Protein AF-M7ZIX6-F1 (afdb_monomer_lite)

Organism: Triticum urartu (NCBI:txid4572)

Structure (mmCIF, N/CA/C/O backbone):
data_AF-M7ZIX6-F1
#
_entry.id   AF-M7ZIX6-F1
#
loop_
_atom_site.group_PDB
_atom_site.id
_atom_site.type_symbol
_atom_site.label_atom_id
_atom_site.label_alt_id
_atom_site.label_comp_id
_atom_site.label_asym_id
_atom_site.label_entity_id
_atom_site.label_seq_id
_atom_site.pdbx_PDB_ins_code
_atom_site.Cartn_x
_atom_site.Cartn_y
_atom_site.Cartn_z
_atom_site.occupancy
_atom_site.B_iso_or_equiv
_atom_site.auth_seq_id
_atom_site.auth_comp_id
_atom_site.auth_asym_id
_atom_site.auth_atom_id
_atom_site.pdbx_PDB_model_num
ATOM 1 N N . MET A 1 1 ? -26.570 71.933 29.927 1.00 41.75 1 MET A N 1
ATOM 2 C CA . MET A 1 1 ? -26.851 71.866 28.475 1.00 41.75 1 MET A CA 1
ATOM 3 C C . MET A 1 1 ? -25.710 71.084 27.841 1.00 41.75 1 MET A C 1
ATOM 5 O O . MET A 1 1 ? -24.614 71.598 27.745 1.00 41.75 1 MET A O 1
ATOM 9 N N . ALA A 1 2 ? -25.806 69.759 27.828 1.00 44.41 2 ALA A N 1
ATOM 10 C CA . ALA A 1 2 ? -26.425 68.981 26.756 1.00 44.41 2 ALA A CA 1
ATOM 11 C C . ALA A 1 2 ? -25.557 68.946 25.482 1.00 44.41 2 ALA A C 1
ATOM 13 O O . ALA A 1 2 ? -25.353 69.970 24.845 1.00 44.41 2 ALA A O 1
ATOM 14 N N . LEU A 1 3 ? -25.190 67.711 25.113 1.00 51.94 3 LEU A N 1
ATOM 15 C CA . LEU A 1 3 ? -24.901 67.211 23.761 1.00 51.94 3 LEU A CA 1
ATOM 16 C C . LEU A 1 3 ? -23.459 67.316 23.237 1.00 51.94 3 LEU A C 1
ATOM 18 O O . LEU A 1 3 ? -23.131 68.209 22.469 1.00 51.94 3 LEU A O 1
ATOM 22 N N . LEU A 1 4 ? -22.687 66.244 23.455 1.00 47.38 4 LEU A N 1
ATOM 23 C CA . LEU A 1 4 ? -21.982 65.578 22.349 1.00 47.38 4 LEU A CA 1
ATOM 24 C C . LEU A 1 4 ? -21.748 64.092 22.708 1.00 47.38 4 LEU A C 1
ATOM 26 O O . LEU A 1 4 ? -20.777 63.743 23.362 1.00 47.38 4 LEU A O 1
ATOM 30 N N . ARG A 1 5 ? -22.775 63.239 22.606 1.00 56.31 5 ARG A N 1
ATOM 31 C CA . ARG A 1 5 ? -23.144 62.432 21.422 1.00 56.31 5 ARG A CA 1
ATOM 32 C C . ARG A 1 5 ? -22.143 61.306 21.091 1.00 56.31 5 ARG A C 1
ATOM 34 O O . ARG A 1 5 ? -20.934 61.449 21.206 1.00 56.31 5 ARG A O 1
ATOM 41 N N . PRO A 1 6 ? -22.663 60.142 20.694 1.00 49.22 6 PRO A N 1
ATOM 42 C CA . PRO A 1 6 ? -22.560 58.900 21.440 1.00 49.22 6 PRO A CA 1
ATOM 43 C C . PRO A 1 6 ? -21.765 57.900 20.602 1.00 49.22 6 PRO A C 1
ATOM 45 O O . PRO A 1 6 ? -22.321 57.009 19.969 1.00 49.22 6 PRO A O 1
ATOM 48 N N . ARG A 1 7 ? -20.444 58.079 20.549 1.00 48.44 7 ARG A N 1
ATOM 49 C CA . ARG A 1 7 ? -19.567 57.205 19.749 1.00 48.44 7 ARG A CA 1
ATOM 50 C C . ARG A 1 7 ? -19.353 55.823 20.367 1.00 48.44 7 ARG A C 1
ATOM 52 O O . ARG A 1 7 ? -18.966 54.900 19.667 1.00 48.44 7 ARG A O 1
ATOM 59 N N . LEU A 1 8 ? -19.652 55.669 21.654 1.00 48.66 8 LEU A N 1
ATOM 60 C CA . LEU A 1 8 ? -19.488 54.401 22.369 1.00 48.66 8 LEU A CA 1
ATOM 61 C C . LEU A 1 8 ? -20.661 53.434 22.153 1.00 48.66 8 LEU A C 1
ATOM 63 O O . LEU A 1 8 ? -20.478 52.229 22.278 1.00 48.66 8 LEU A O 1
ATOM 67 N N . ALA A 1 9 ? -21.839 53.930 21.757 1.00 48.88 9 ALA A N 1
ATOM 68 C CA . ALA A 1 9 ? -22.995 53.074 21.481 1.00 48.88 9 ALA A CA 1
ATOM 69 C C . ALA A 1 9 ? -22.896 52.347 20.124 1.00 48.88 9 ALA A C 1
ATOM 71 O O . ALA A 1 9 ? -23.553 51.331 19.924 1.00 48.88 9 ALA A O 1
ATOM 72 N N . ALA A 1 10 ? -22.056 52.833 19.203 1.00 48.69 10 ALA A N 1
ATOM 73 C CA . ALA A 1 10 ? -21.867 52.218 17.888 1.00 48.69 10 ALA A CA 1
ATOM 74 C C . ALA A 1 10 ? -20.895 51.022 17.903 1.00 48.69 10 ALA A C 1
ATOM 76 O O . ALA A 1 10 ? -20.879 50.244 16.954 1.00 48.69 10 ALA A O 1
ATOM 77 N N . ALA A 1 11 ? -20.108 50.843 18.970 1.00 48.91 11 ALA A N 1
ATOM 78 C CA . ALA A 1 11 ? -19.147 49.741 19.062 1.00 48.91 11 ALA A CA 1
ATOM 79 C C . ALA A 1 11 ? -19.786 48.400 19.476 1.00 48.91 11 ALA A C 1
ATOM 81 O O . ALA A 1 11 ? -19.179 47.353 19.280 1.00 48.91 11 ALA A O 1
ATOM 82 N N . LEU A 1 12 ? -21.014 48.407 20.012 1.00 49.72 12 LEU A N 1
ATOM 83 C CA . LEU A 1 12 ? -21.703 47.191 20.473 1.00 49.72 12 LEU A CA 1
ATOM 84 C C . LEU A 1 12 ? -22.571 46.498 19.408 1.00 49.72 12 LEU A C 1
ATOM 86 O O . LEU A 1 12 ? -23.016 45.377 19.636 1.00 49.72 12 LEU A O 1
ATOM 90 N N . LEU A 1 13 ? -22.790 47.108 18.238 1.00 52.12 13 LEU A N 1
ATOM 91 C CA . LEU A 1 13 ? -23.644 46.538 17.181 1.00 52.12 13 LEU A CA 1
ATOM 92 C C . LEU A 1 13 ? -22.898 45.679 16.141 1.00 52.12 13 LEU A C 1
ATOM 94 O O . LEU A 1 13 ? -23.525 45.161 15.222 1.00 52.12 13 LEU A O 1
ATOM 98 N N . ALA A 1 14 ? -21.585 45.475 16.289 1.00 51.34 14 ALA A N 1
ATOM 99 C CA . ALA A 1 14 ? -20.768 44.718 15.332 1.00 51.34 14 ALA A CA 1
ATOM 100 C C . ALA A 1 14 ? -20.557 43.227 15.687 1.00 51.34 14 ALA A C 1
ATOM 102 O O . ALA A 1 14 ? -19.787 42.552 15.011 1.00 51.34 14 ALA A O 1
ATOM 103 N N . LEU A 1 15 ? -21.229 42.686 16.714 1.00 51.09 15 LEU A N 1
ATOM 104 C CA . LEU A 1 15 ? -21.136 41.258 17.082 1.00 51.09 15 LEU A CA 1
ATOM 105 C C . LEU A 1 15 ? -22.230 40.360 16.463 1.00 51.09 15 LEU A C 1
ATOM 107 O O . LEU A 1 15 ? -22.295 39.176 16.782 1.00 51.09 15 LEU A O 1
ATOM 111 N N . CYS A 1 16 ? -23.107 40.880 15.596 1.00 54.94 16 CYS A N 1
ATOM 112 C CA . CYS A 1 16 ? -24.389 40.221 15.301 1.00 54.94 16 CYS A CA 1
ATOM 113 C C . CYS A 1 16 ? -24.516 39.481 13.950 1.00 54.94 16 CYS A C 1
ATOM 115 O O . CYS A 1 16 ? -25.638 39.195 13.547 1.00 54.94 16 CYS A O 1
ATOM 117 N N . ALA A 1 17 ? -23.449 39.141 13.213 1.00 56.00 17 ALA A N 1
ATOM 118 C CA . ALA A 1 17 ? -23.669 38.568 11.870 1.00 56.00 17 ALA A CA 1
ATOM 119 C C . ALA A 1 17 ? -22.620 37.576 11.340 1.00 56.00 17 ALA A C 1
ATOM 121 O O . ALA A 1 17 ? -22.232 37.668 10.182 1.00 56.00 17 ALA A O 1
ATOM 122 N N . CYS A 1 18 ? -22.225 36.573 12.129 1.00 45.72 18 CYS A N 1
ATOM 123 C CA . CYS A 1 18 ? -21.584 35.368 11.575 1.00 45.72 18 CYS A CA 1
ATOM 124 C C . CYS A 1 18 ? -22.222 34.084 12.124 1.00 45.72 18 CYS A C 1
ATOM 126 O O . CYS A 1 18 ? -21.535 33.137 12.489 1.00 45.72 18 CYS A O 1
ATOM 128 N N . ALA A 1 19 ? -23.555 34.036 12.171 1.00 56.88 19 ALA A N 1
ATOM 129 C CA . ALA A 1 19 ? -24.276 32.768 12.202 1.00 56.88 19 ALA A CA 1
ATOM 130 C C . ALA A 1 19 ? -24.360 32.212 10.770 1.00 56.88 19 ALA A C 1
ATOM 132 O O . ALA A 1 19 ? -25.441 32.120 10.196 1.00 56.88 19 ALA A O 1
ATOM 133 N N . MET A 1 20 ? -23.218 31.862 10.166 1.00 51.06 20 MET A N 1
ATOM 134 C CA . MET A 1 20 ? -23.242 30.924 9.043 1.00 51.06 20 MET A CA 1
ATOM 135 C C . MET A 1 20 ? -23.212 29.530 9.662 1.00 51.06 20 MET A C 1
ATOM 137 O O . MET A 1 20 ? -22.157 28.924 9.836 1.00 51.06 20 MET A O 1
ATOM 141 N N . ALA A 1 21 ? -24.386 29.035 10.053 1.00 53.53 21 ALA A N 1
ATOM 142 C CA . ALA A 1 21 ? -24.564 27.601 10.179 1.00 53.53 21 ALA A CA 1
ATOM 143 C C . ALA A 1 21 ? -24.333 27.033 8.775 1.00 53.53 21 ALA A C 1
ATOM 145 O O . ALA A 1 21 ? -25.199 27.128 7.905 1.00 53.53 21 ALA A O 1
ATOM 146 N N . ALA A 1 22 ? -23.120 26.533 8.526 1.00 61.59 22 ALA A N 1
ATOM 147 C CA . ALA A 1 22 ? -22.866 25.718 7.355 1.00 61.59 22 ALA A CA 1
ATOM 148 C C . ALA A 1 22 ? -23.927 24.609 7.353 1.00 61.59 22 ALA A C 1
ATOM 150 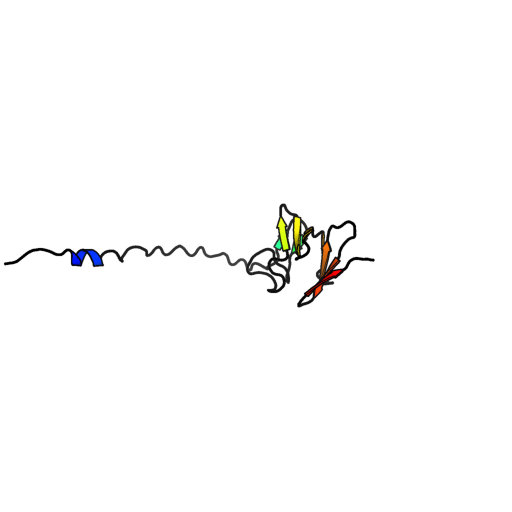O O . ALA A 1 22 ? -24.179 24.030 8.419 1.00 61.59 22 ALA A O 1
ATOM 151 N N . PRO A 1 23 ? -24.572 24.298 6.215 1.00 53.94 23 PRO A N 1
ATOM 152 C CA . PRO A 1 23 ? -25.305 23.054 6.144 1.00 53.94 23 PRO A CA 1
ATOM 153 C C . PRO A 1 23 ? -24.285 21.973 6.487 1.00 53.94 23 PRO A C 1
ATOM 155 O O . PRO A 1 23 ? -23.273 21.827 5.798 1.00 53.94 23 PRO A O 1
ATOM 158 N N . ALA A 1 24 ? -24.511 21.262 7.594 1.00 58.72 24 ALA A N 1
ATOM 159 C CA . ALA A 1 24 ? -23.899 19.967 7.781 1.00 58.72 24 ALA A CA 1
ATOM 160 C C . ALA A 1 24 ? -24.379 19.171 6.573 1.00 58.72 24 ALA A C 1
ATOM 162 O O . ALA A 1 24 ? -25.518 18.707 6.538 1.00 58.72 24 ALA A O 1
ATOM 163 N N . ALA A 1 25 ? -23.545 19.124 5.531 1.00 60.31 25 ALA A N 1
ATOM 164 C CA . ALA A 1 25 ? -23.660 18.116 4.510 1.00 60.31 25 ALA A CA 1
ATOM 165 C C . ALA A 1 25 ? -23.751 16.835 5.321 1.00 60.31 25 ALA A C 1
ATOM 167 O O . ALA A 1 25 ? -22.809 16.503 6.045 1.00 60.31 25 ALA A O 1
ATOM 168 N N . GLY A 1 26 ? -24.935 16.221 5.318 1.00 51.53 26 GLY A N 1
ATOM 169 C CA . GLY A 1 26 ? -25.104 14.884 5.831 1.00 51.53 26 GLY A CA 1
ATOM 170 C C . GLY A 1 26 ? -24.066 14.083 5.083 1.00 51.53 26 GLY A C 1
ATOM 171 O O . GLY A 1 26 ? -24.249 13.785 3.903 1.00 51.53 26 GLY A O 1
ATOM 172 N N . ALA A 1 27 ? -22.926 13.852 5.735 1.00 56.38 27 ALA A N 1
ATOM 173 C CA . ALA A 1 27 ? -21.972 12.884 5.284 1.00 56.38 27 ALA A CA 1
ATOM 174 C C . ALA A 1 27 ? -22.829 11.640 5.225 1.00 56.38 27 ALA A C 1
ATOM 176 O O . ALA A 1 27 ? -23.328 11.176 6.252 1.00 56.38 27 ALA A O 1
ATOM 177 N N . ASN A 1 28 ? -23.125 11.206 4.005 1.00 50.66 28 ASN A N 1
ATOM 178 C CA . ASN A 1 28 ? -23.658 9.894 3.783 1.00 50.66 28 ASN A CA 1
ATOM 179 C C . ASN A 1 28 ? -22.623 9.008 4.466 1.00 50.66 28 ASN A C 1
ATOM 181 O O . ASN A 1 28 ? -21.538 8.801 3.919 1.00 50.66 28 ASN A O 1
ATOM 185 N N . VAL A 1 29 ? -22.898 8.583 5.702 1.00 53.84 29 VAL A N 1
ATOM 186 C CA . VAL A 1 29 ? -22.143 7.528 6.356 1.00 53.84 29 VAL A CA 1
ATOM 187 C C . VAL A 1 29 ? -22.602 6.286 5.613 1.00 53.84 29 VAL A C 1
ATOM 189 O O . VAL A 1 29 ? -23.353 5.455 6.108 1.00 53.84 29 VAL A O 1
ATOM 192 N N . SER A 1 30 ? -22.152 6.201 4.355 1.00 55.69 30 SER A N 1
ATOM 193 C CA . SER A 1 30 ? -21.581 4.990 3.826 1.00 55.69 30 SER A CA 1
ATOM 194 C C . SER A 1 30 ? -20.939 4.341 5.031 1.00 55.69 30 SER A C 1
ATOM 196 O O . SER A 1 30 ? -20.031 4.916 5.641 1.00 55.69 30 SER A O 1
ATOM 198 N N . ILE A 1 31 ? -21.494 3.209 5.449 1.00 52.03 31 ILE A N 1
ATOM 199 C CA . ILE A 1 31 ? -20.746 2.247 6.234 1.00 52.03 31 ILE A CA 1
ATOM 200 C C . I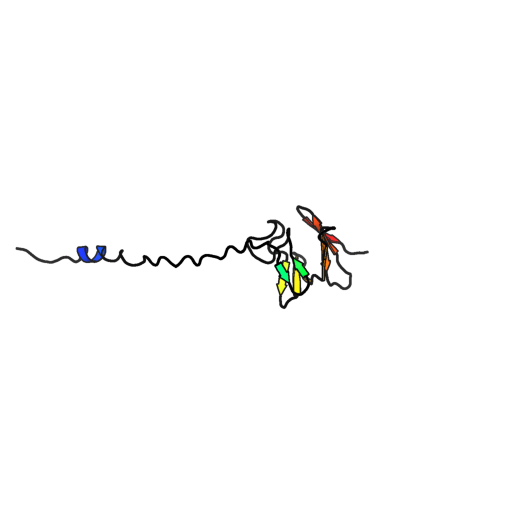LE A 1 31 ? -19.576 1.919 5.313 1.00 52.03 31 ILE A C 1
ATOM 202 O O . ILE A 1 31 ? -19.654 1.020 4.481 1.00 52.03 31 ILE A O 1
ATOM 206 N N . THR A 1 32 ? -18.550 2.770 5.346 1.00 56.75 32 THR A N 1
ATOM 207 C CA . 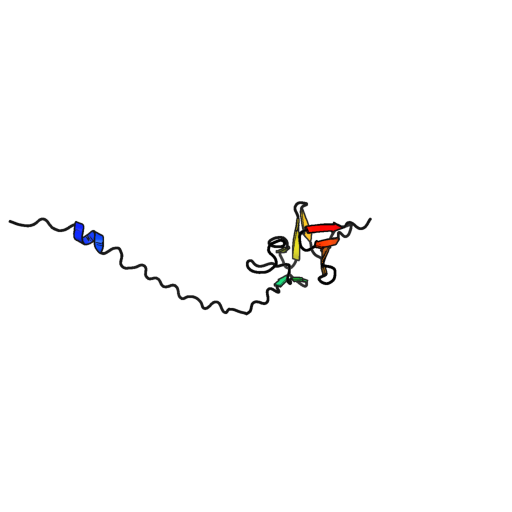THR A 1 32 ? -17.369 2.644 4.526 1.00 56.75 32 THR A CA 1
ATOM 208 C C . THR A 1 32 ? -16.666 1.496 5.189 1.00 56.75 32 THR A C 1
ATOM 210 O O . THR A 1 32 ? -15.894 1.665 6.129 1.00 56.75 32 THR A O 1
ATOM 213 N N . THR A 1 33 ? -17.007 0.288 4.755 1.00 65.88 33 THR A N 1
ATOM 214 C CA . THR A 1 33 ? -16.117 -0.844 4.902 1.00 65.88 33 THR A CA 1
ATOM 215 C C . THR A 1 33 ? -14.763 -0.313 4.461 1.00 65.88 33 THR A C 1
ATOM 217 O O . THR A 1 33 ? -14.636 0.107 3.313 1.00 65.88 33 THR A O 1
ATOM 220 N N . CYS A 1 34 ? -13.785 -0.243 5.368 1.00 76.06 34 CYS A N 1
ATOM 221 C CA . CYS A 1 34 ? -12.467 0.370 5.137 1.00 76.06 34 CYS A CA 1
ATOM 222 C C . CYS A 1 34 ? -11.639 -0.307 4.023 1.00 76.06 34 CYS A C 1
ATOM 224 O O . CYS A 1 34 ? -10.456 -0.024 3.851 1.00 76.06 34 CYS A O 1
ATOM 226 N N . ARG A 1 35 ? -12.274 -1.195 3.260 1.00 85.38 35 ARG A N 1
ATOM 227 C CA . ARG A 1 35 ? -11.801 -1.810 2.041 1.00 85.38 35 ARG A CA 1
ATOM 228 C C . ARG A 1 35 ? -11.650 -0.755 0.952 1.00 85.38 35 ARG A C 1
ATOM 230 O O . ARG A 1 35 ? -12.608 -0.108 0.538 1.00 85.38 35 ARG A O 1
ATOM 237 N N . SER A 1 36 ? -10.420 -0.606 0.493 1.00 88.50 36 SER A N 1
ATOM 238 C CA . SER A 1 36 ? -10.029 0.269 -0.606 1.00 88.50 36 SER A CA 1
ATOM 239 C C . SER A 1 36 ? -9.452 -0.571 -1.746 1.00 88.50 36 SER A C 1
ATOM 241 O O . SER A 1 36 ? -9.109 -1.736 -1.563 1.00 88.50 36 SER A O 1
ATOM 243 N N . PHE A 1 37 ? -9.332 0.008 -2.936 1.00 90.19 37 PHE A N 1
ATOM 244 C CA . PHE A 1 37 ? -8.771 -0.674 -4.101 1.00 90.19 37 PHE A CA 1
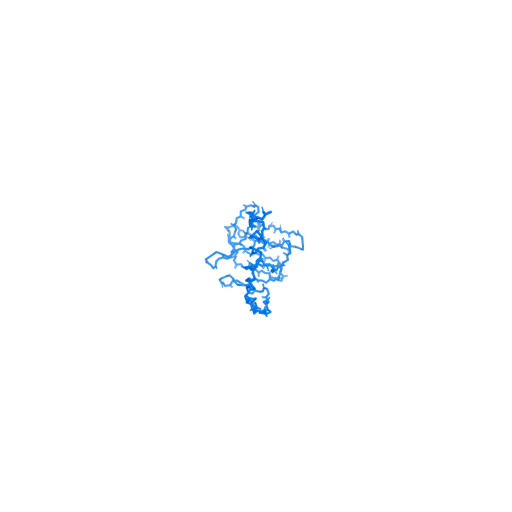ATOM 245 C C . PHE A 1 37 ? -7.773 0.250 -4.793 1.00 90.19 37 PHE A C 1
ATOM 247 O O . PHE A 1 37 ? -8.025 1.447 -4.920 1.00 90.19 37 PHE A O 1
ATOM 254 N N . CYS A 1 38 ? -6.653 -0.304 -5.250 1.00 92.44 38 CYS A N 1
ATOM 255 C CA . CYS A 1 38 ? -5.675 0.410 -6.064 1.00 92.44 38 CYS A CA 1
ATOM 256 C C . CYS A 1 38 ? -5.353 -0.425 -7.301 1.00 92.44 38 CYS A C 1
ATOM 258 O O . CYS A 1 38 ? -4.712 -1.473 -7.211 1.00 92.44 38 CYS A O 1
ATOM 260 N N . GLY A 1 39 ? -5.847 0.015 -8.460 1.00 92.12 39 GLY A N 1
ATOM 261 C CA . GLY A 1 39 ? -5.770 -0.784 -9.680 1.00 92.12 39 GLY A CA 1
ATOM 262 C C . GLY A 1 39 ? -6.533 -2.097 -9.521 1.00 92.12 39 GLY A C 1
ATOM 263 O O . GLY A 1 39 ? -7.751 -2.075 -9.369 1.00 92.12 39 GLY A O 1
ATOM 264 N N . ASN A 1 40 ? -5.812 -3.220 -9.547 1.00 93.06 40 ASN A N 1
ATOM 265 C CA . ASN A 1 40 ? -6.377 -4.566 -9.399 1.00 93.06 40 ASN A CA 1
ATOM 266 C C . ASN A 1 40 ? -6.141 -5.188 -8.009 1.00 93.06 40 ASN A C 1
ATOM 268 O O . ASN A 1 40 ? -6.447 -6.357 -7.799 1.00 93.06 40 ASN A O 1
ATOM 272 N N . ILE A 1 41 ? -5.565 -4.434 -7.069 1.00 91.56 41 ILE A N 1
ATOM 273 C CA . ILE A 1 41 ? -5.205 -4.932 -5.739 1.00 91.56 41 ILE A CA 1
ATOM 274 C C . ILE A 1 41 ? -6.216 -4.417 -4.719 1.00 91.56 41 ILE A C 1
ATOM 276 O O . ILE A 1 41 ? -6.531 -3.222 -4.679 1.00 91.56 41 ILE A O 1
ATOM 280 N N . THR A 1 42 ? -6.719 -5.323 -3.880 1.00 92.06 42 THR A N 1
ATOM 281 C CA . THR A 1 42 ? -7.642 -4.995 -2.792 1.00 92.06 42 THR A CA 1
ATOM 282 C C . THR A 1 42 ? -6.850 -4.705 -1.523 1.00 92.06 42 THR A C 1
ATOM 284 O O . THR A 1 42 ? -5.992 -5.493 -1.128 1.00 92.06 42 THR A O 1
ATOM 287 N N . VAL A 1 43 ? -7.123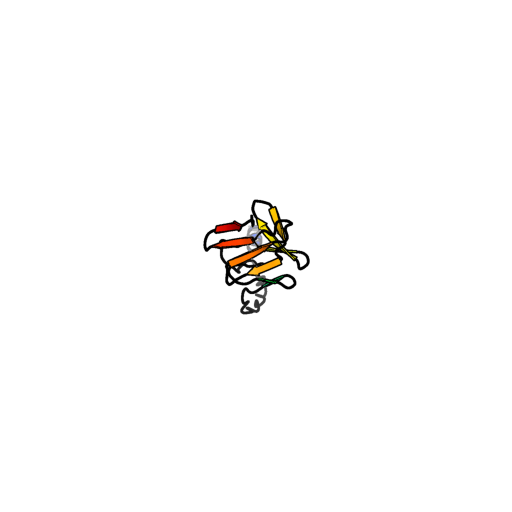 -3.567 -0.890 1.00 91.06 43 VAL A N 1
ATOM 288 C CA . VAL A 1 43 ? -6.480 -3.117 0.348 1.00 91.06 43 VAL A CA 1
ATOM 289 C C . VAL A 1 43 ? -7.509 -3.165 1.473 1.00 91.06 43 VAL A C 1
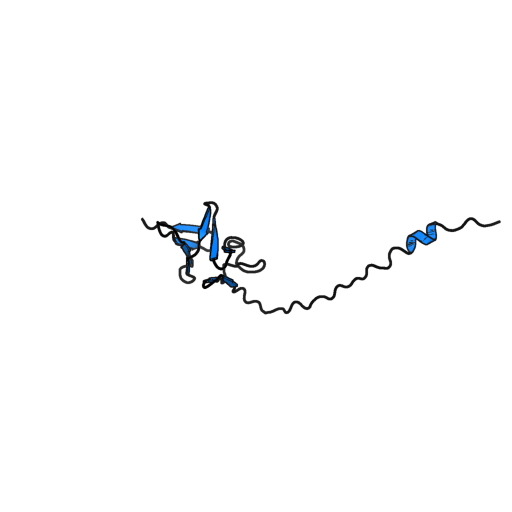ATOM 291 O O . VAL A 1 43 ? -8.438 -2.360 1.514 1.00 91.06 43 VAL A O 1
ATOM 294 N N . ASP A 1 44 ? -7.332 -4.112 2.383 1.00 89.19 44 ASP A N 1
ATOM 295 C CA . ASP A 1 44 ? -8.186 -4.378 3.534 1.00 89.19 44 ASP A CA 1
ATOM 296 C C . ASP A 1 44 ? -7.414 -4.185 4.846 1.00 89.19 44 ASP A C 1
ATOM 298 O O . ASP A 1 44 ? -6.183 -4.068 4.869 1.00 89.19 44 ASP A O 1
ATOM 302 N N . TYR A 1 45 ? -8.150 -4.195 5.962 1.00 86.38 45 TYR A N 1
ATOM 303 C CA . TYR A 1 45 ? -7.562 -4.189 7.300 1.00 86.38 45 TYR A CA 1
ATOM 304 C C . TYR A 1 45 ? -6.506 -5.308 7.417 1.00 86.38 45 TYR A C 1
ATOM 306 O O . TYR A 1 45 ? -6.799 -6.452 7.065 1.00 86.38 45 TYR A O 1
ATOM 314 N N . PRO A 1 46 ? -5.291 -5.033 7.923 1.00 85.44 46 PRO A N 1
ATOM 315 C CA . PRO A 1 46 ? -4.901 -3.884 8.743 1.00 85.44 46 PRO A CA 1
ATOM 316 C C . PRO A 1 46 ? -4.365 -2.671 7.968 1.00 85.44 46 PRO A C 1
ATOM 318 O O . PRO A 1 46 ? -4.013 -1.674 8.597 1.00 85.44 46 PRO A O 1
ATOM 321 N N . PHE A 1 47 ? -4.302 -2.724 6.641 1.00 88.69 47 PHE A N 1
ATOM 322 C CA . PHE A 1 47 ? -3.825 -1.614 5.821 1.00 88.69 47 PHE A CA 1
ATOM 323 C C . PHE A 1 47 ? -4.953 -0.656 5.454 1.00 88.69 47 PHE A C 1
ATOM 325 O O . PHE A 1 47 ? -6.137 -0.985 5.539 1.00 88.69 47 PHE A O 1
ATOM 332 N N . ALA A 1 48 ? -4.577 0.547 5.034 1.00 88.00 48 ALA A N 1
ATOM 333 C CA . ALA A 1 48 ? -5.504 1.511 4.470 1.00 88.00 48 ALA A CA 1
ATOM 334 C C . ALA A 1 48 ? -4.777 2.493 3.554 1.00 88.00 48 ALA A C 1
ATOM 336 O O . ALA A 1 48 ? -3.603 2.789 3.757 1.00 88.00 48 ALA A O 1
ATOM 337 N N . LEU A 1 49 ? -5.515 3.012 2.574 1.00 88.31 49 LEU A N 1
ATOM 338 C CA . LEU A 1 49 ? -5.079 4.110 1.702 1.00 88.31 49 LEU A CA 1
ATOM 339 C C . LEU A 1 49 ? -5.642 5.465 2.150 1.00 88.31 49 LEU A C 1
ATOM 341 O O . LEU A 1 49 ? -5.171 6.512 1.722 1.00 88.31 49 LEU A O 1
ATOM 345 N N . HIS A 1 50 ? -6.678 5.438 2.989 1.00 82.75 50 HIS A N 1
ATOM 346 C CA . HIS A 1 50 ? -7.430 6.611 3.406 1.00 82.75 50 HIS A CA 1
ATOM 347 C C . HIS A 1 50 ? -7.267 6.838 4.907 1.00 82.75 50 HIS A C 1
ATOM 349 O O . HIS A 1 50 ? -7.274 5.893 5.702 1.00 82.75 50 HIS A O 1
ATOM 355 N N . ALA A 1 51 ? -7.170 8.107 5.299 1.00 80.12 51 ALA A N 1
ATOM 356 C CA . ALA A 1 51 ? -7.149 8.492 6.702 1.00 80.12 51 ALA A CA 1
ATOM 357 C C . ALA A 1 51 ? -8.454 8.072 7.405 1.00 80.12 51 ALA A C 1
ATOM 359 O O . ALA A 1 51 ? -9.541 8.195 6.845 1.00 80.12 51 ALA A O 1
ATOM 360 N N . GLY A 1 52 ? -8.340 7.580 8.642 1.00 82.50 52 GLY A N 1
ATOM 361 C CA . GLY A 1 52 ? -9.477 7.079 9.429 1.00 82.50 52 GLY A CA 1
ATOM 362 C C . GLY A 1 52 ? -9.757 5.580 9.269 1.00 82.50 52 GLY A C 1
ATOM 363 O O . GLY A 1 52 ? -10.613 5.053 9.972 1.00 82.50 52 GLY A O 1
ATOM 364 N N . CYS A 1 53 ? -9.008 4.889 8.408 1.00 85.06 53 CYS A N 1
ATOM 365 C CA . CYS A 1 53 ? -9.078 3.446 8.210 1.00 85.06 53 CYS A CA 1
ATOM 366 C C . CYS A 1 53 ? -7.737 2.764 8.518 1.00 85.06 53 CYS A C 1
ATOM 368 O O . CYS A 1 53 ? -6.683 3.400 8.517 1.00 85.06 53 CYS A O 1
ATOM 370 N N . GLY A 1 54 ? -7.781 1.449 8.745 1.00 85.38 54 GLY A N 1
ATOM 371 C CA . GLY A 1 54 ? -6.593 0.629 8.987 1.00 85.38 54 GLY A CA 1
ATOM 372 C C . GLY A 1 54 ? -6.102 0.653 10.435 1.00 85.38 54 GLY A C 1
ATOM 373 O O . GLY A 1 54 ? -6.700 1.250 11.330 1.00 85.38 54 GLY A O 1
ATOM 374 N N . HIS A 1 55 ? -5.017 -0.066 10.680 1.00 86.50 55 HIS A N 1
ATOM 375 C CA . HIS A 1 55 ? -4.387 -0.193 11.986 1.00 86.50 55 HIS A CA 1
ATOM 376 C C . HIS A 1 55 ? -3.343 0.912 12.189 1.00 86.50 55 HIS A C 1
ATOM 378 O O . HIS A 1 55 ? -2.589 1.224 11.271 1.00 86.50 55 HIS A O 1
ATOM 384 N N . ALA A 1 56 ? -3.249 1.467 13.403 1.00 85.38 56 ALA A N 1
ATOM 385 C CA . ALA A 1 56 ? -2.402 2.626 13.704 1.00 85.38 56 ALA A CA 1
ATOM 386 C C . ALA A 1 56 ? -0.918 2.441 13.326 1.00 85.38 56 ALA A C 1
ATOM 388 O O . ALA A 1 56 ? -0.299 3.388 12.856 1.00 85.38 56 ALA A O 1
ATOM 389 N N . GLY A 1 57 ? -0.374 1.229 13.483 1.00 83.62 57 GLY A N 1
ATOM 390 C CA . GLY A 1 57 ? 1.015 0.902 13.132 1.00 83.62 57 GLY A CA 1
ATOM 391 C C . GLY A 1 57 ? 1.301 0.703 11.637 1.00 83.62 57 GLY A C 1
ATOM 392 O O . GLY A 1 57 ? 2.465 0.638 11.261 1.00 83.62 57 GLY A O 1
ATOM 393 N N . PHE A 1 58 ? 0.274 0.612 10.785 1.00 82.81 58 PHE A N 1
ATOM 394 C CA . PHE A 1 58 ? 0.424 0.449 9.327 1.00 82.81 58 PHE A CA 1
ATOM 395 C C . PHE A 1 58 ? -0.174 1.614 8.539 1.00 82.81 58 PHE A C 1
ATOM 397 O O . PHE A 1 58 ? -0.419 1.500 7.336 1.00 82.81 58 PHE A O 1
ATOM 404 N N . ARG A 1 59 ? -0.432 2.732 9.220 1.00 82.75 59 ARG A N 1
ATOM 405 C CA . ARG A 1 59 ? -0.856 3.970 8.571 1.00 82.75 59 ARG A CA 1
ATOM 406 C C . ARG A 1 59 ? 0.280 4.517 7.719 1.00 82.75 59 ARG A C 1
ATOM 408 O O . ARG A 1 59 ? 1.444 4.361 8.072 1.00 82.75 59 ARG A O 1
ATOM 415 N N . ASP A 1 60 ? -0.086 5.128 6.597 1.00 84.94 60 ASP A N 1
ATOM 416 C CA . ASP A 1 60 ? 0.834 5.842 5.702 1.00 84.94 60 ASP A CA 1
ATOM 417 C C . ASP A 1 60 ? 1.964 4.970 5.112 1.00 84.94 60 ASP A C 1
ATOM 419 O O . ASP A 1 60 ? 2.911 5.477 4.516 1.00 84.94 60 ASP A O 1
ATOM 423 N N . LEU A 1 61 ? 1.845 3.642 5.234 1.00 87.50 61 LEU A N 1
ATOM 424 C CA . LEU A 1 61 ? 2.787 2.684 4.660 1.00 87.50 61 LEU A CA 1
ATOM 425 C C . LEU A 1 61 ? 2.483 2.429 3.182 1.00 87.50 61 LEU A C 1
ATOM 427 O O . LEU A 1 61 ? 3.394 2.308 2.370 1.00 87.50 61 LEU A O 1
ATOM 431 N N . LEU A 1 62 ? 1.199 2.328 2.834 1.00 90.94 62 LEU A N 1
ATOM 432 C CA . LEU A 1 62 ? 0.739 2.074 1.473 1.00 90.94 62 LEU A CA 1
ATOM 433 C C . LEU A 1 62 ? 0.131 3.331 0.864 1.00 90.94 62 LEU A C 1
ATOM 435 O O . LEU A 1 62 ? -0.662 4.022 1.499 1.00 90.94 62 LEU A O 1
ATOM 439 N N . TYR A 1 63 ? 0.447 3.575 -0.401 1.00 92.31 63 TYR A N 1
ATOM 440 C CA . TYR A 1 63 ? -0.110 4.673 -1.173 1.00 92.31 63 TYR A CA 1
ATOM 441 C C . TYR A 1 63 ? -0.369 4.235 -2.617 1.00 92.31 63 TYR A C 1
ATOM 443 O O . TYR A 1 63 ? 0.257 3.312 -3.135 1.00 92.31 63 TYR A O 1
ATOM 451 N N . CYS A 1 64 ? -1.345 4.866 -3.265 1.00 93.06 64 CYS A N 1
ATOM 452 C CA . CYS A 1 64 ? -1.763 4.526 -4.622 1.00 93.06 64 CYS A CA 1
ATOM 453 C C . CYS A 1 64 ? -1.432 5.682 -5.569 1.00 93.06 64 CYS A C 1
ATOM 455 O O . CYS A 1 64 ? -1.926 6.789 -5.365 1.00 93.06 64 CYS A O 1
ATOM 457 N N . ILE A 1 65 ? -0.626 5.430 -6.604 1.00 92.62 65 ILE A N 1
ATOM 458 C CA . ILE A 1 65 ? -0.293 6.412 -7.653 1.00 92.62 65 ILE A CA 1
ATOM 459 C C . ILE A 1 65 ? -0.570 5.779 -9.006 1.00 92.62 65 ILE A C 1
ATOM 461 O O . ILE A 1 65 ? -0.074 4.691 -9.278 1.00 92.62 65 ILE A O 1
ATOM 465 N N . ASP A 1 66 ? -1.379 6.428 -9.846 1.00 93.44 66 ASP A N 1
ATOM 466 C CA . ASP A 1 66 ? -1.693 5.960 -11.205 1.00 93.44 66 ASP A CA 1
ATOM 467 C C . ASP A 1 66 ? -2.083 4.472 -11.267 1.00 93.44 66 ASP A C 1
ATOM 469 O O . ASP A 1 66 ? -1.588 3.698 -12.087 1.00 93.44 66 ASP A O 1
ATOM 473 N N . ARG A 1 67 ? -2.977 4.048 -10.358 1.00 91.56 67 ARG A N 1
ATOM 474 C CA . ARG A 1 67 ? -3.431 2.648 -10.192 1.00 91.56 67 ARG A CA 1
ATOM 475 C C . ARG A 1 67 ? -2.331 1.650 -9.810 1.00 91.56 67 ARG A C 1
ATOM 477 O O . ARG A 1 67 ? -2.549 0.442 -9.882 1.00 91.56 67 ARG A O 1
ATOM 484 N N . THR A 1 68 ? -1.180 2.138 -9.371 1.00 92.50 68 THR A N 1
ATOM 485 C CA . THR A 1 68 ? -0.077 1.331 -8.866 1.00 92.50 68 THR A CA 1
ATOM 486 C C . THR A 1 68 ? 0.015 1.473 -7.356 1.00 92.50 68 THR A C 1
ATOM 488 O O . THR A 1 68 ? 0.166 2.577 -6.830 1.00 92.50 68 THR A O 1
ATOM 491 N N . LEU A 1 69 ? -0.074 0.339 -6.662 1.00 93.25 69 LEU A N 1
ATOM 492 C CA . LEU A 1 69 ? 0.099 0.283 -5.219 1.00 93.25 69 LEU A CA 1
ATOM 493 C C . LEU A 1 69 ? 1.592 0.333 -4.895 1.00 93.25 69 LEU A C 1
ATOM 495 O O . LEU A 1 69 ? 2.387 -0.434 -5.441 1.00 93.25 69 LEU A O 1
ATOM 499 N N . MET A 1 70 ? 1.963 1.246 -4.013 1.00 91.94 70 MET A N 1
ATOM 500 C CA . MET A 1 70 ? 3.333 1.472 -3.589 1.00 91.94 70 MET A CA 1
ATOM 501 C C . MET A 1 70 ? 3.426 1.388 -2.072 1.00 91.94 70 MET A C 1
ATOM 503 O O . MET A 1 70 ? 2.509 1.781 -1.352 1.00 91.94 70 MET A O 1
ATOM 507 N N . LEU A 1 71 ? 4.549 0.863 -1.604 1.00 90.56 71 LEU A N 1
ATOM 508 C CA . LEU A 1 71 ? 4.883 0.690 -0.204 1.00 90.56 71 LEU A CA 1
ATOM 509 C C . LEU A 1 71 ? 6.059 1.603 0.137 1.00 90.56 71 LEU A C 1
ATOM 511 O O . LEU A 1 71 ? 7.120 1.488 -0.473 1.00 90.56 71 LEU A O 1
ATOM 515 N N . HIS A 1 72 ? 5.874 2.480 1.117 1.00 88.81 72 HIS A N 1
ATOM 516 C CA . HIS A 1 72 ? 6.907 3.359 1.640 1.00 88.81 72 HIS A CA 1
ATOM 517 C C . HIS A 1 72 ? 7.597 2.711 2.842 1.00 88.81 72 HIS A C 1
ATOM 519 O O . HIS A 1 72 ? 6.988 2.508 3.892 1.00 88.81 72 HIS A O 1
ATOM 525 N N . LEU A 1 73 ? 8.879 2.390 2.689 1.00 84.12 73 LEU A N 1
ATOM 526 C CA . LEU A 1 73 ? 9.760 1.943 3.764 1.00 84.12 73 LEU A CA 1
ATOM 527 C C . LEU A 1 73 ? 10.864 2.985 3.998 1.00 84.12 73 LEU A C 1
ATOM 529 O O . LEU A 1 73 ? 11.189 3.758 3.096 1.00 84.12 73 LEU A O 1
ATOM 533 N N . PRO A 1 74 ? 11.542 2.948 5.160 1.00 82.12 74 PRO A N 1
ATOM 534 C CA . PRO A 1 74 ? 12.748 3.746 5.384 1.00 82.12 74 PRO A CA 1
ATOM 535 C C . PRO A 1 74 ? 13.850 3.497 4.342 1.00 82.12 74 PRO A C 1
ATOM 537 O O . PRO A 1 74 ? 14.672 4.371 4.093 1.00 82.12 74 PRO A O 1
ATOM 540 N N . SER A 1 75 ? 13.876 2.306 3.733 1.00 80.81 75 SER A N 1
ATOM 541 C CA . SER A 1 75 ? 14.840 1.932 2.693 1.00 80.81 75 SER A CA 1
ATOM 542 C C . SER A 1 75 ? 14.492 2.468 1.302 1.00 80.81 75 SER A C 1
ATOM 544 O O . SER A 1 75 ? 15.328 2.399 0.404 1.00 80.81 75 SER A O 1
ATOM 546 N N . GLY A 1 76 ? 13.279 2.983 1.100 1.00 85.69 76 GLY A N 1
ATOM 547 C CA . GLY A 1 76 ? 12.801 3.442 -0.196 1.00 85.69 76 GLY A CA 1
ATOM 548 C C . GLY A 1 76 ? 11.344 3.080 -0.444 1.00 85.69 76 GLY A C 1
ATOM 549 O O . GLY A 1 76 ? 10.634 2.589 0.432 1.00 85.69 76 GLY A O 1
ATOM 550 N N . SER A 1 77 ? 10.890 3.344 -1.665 1.00 87.69 77 SER A N 1
ATOM 551 C CA . SER A 1 77 ? 9.520 3.053 -2.078 1.00 87.69 77 SER A CA 1
ATOM 552 C C . SER A 1 77 ? 9.482 1.929 -3.100 1.00 87.69 77 SER A C 1
ATOM 554 O O . SER A 1 77 ? 10.228 1.958 -4.077 1.00 87.69 77 SER A O 1
ATOM 556 N N . TYR A 1 78 ? 8.605 0.955 -2.881 1.00 89.62 78 TYR A N 1
ATOM 557 C CA . TYR A 1 78 ? 8.559 -0.275 -3.662 1.00 89.62 78 TYR A CA 1
ATOM 558 C C . TYR A 1 78 ? 7.175 -0.510 -4.241 1.00 89.62 78 TYR A C 1
ATOM 560 O O . TYR A 1 78 ? 6.163 -0.299 -3.573 1.00 89.62 78 TYR A O 1
ATOM 568 N N . ARG A 1 79 ? 7.125 -1.009 -5.476 1.00 91.38 79 ARG A N 1
ATOM 569 C CA . ARG A 1 79 ? 5.865 -1.362 -6.128 1.00 91.38 79 ARG A CA 1
ATOM 570 C C . ARG A 1 79 ? 5.336 -2.676 -5.569 1.00 91.38 79 ARG A C 1
ATOM 572 O O . ARG A 1 79 ? 6.017 -3.695 -5.655 1.00 91.38 79 ARG A O 1
ATOM 579 N N . VAL A 1 80 ? 4.111 -2.660 -5.059 1.00 91.62 80 VAL A N 1
ATOM 580 C CA . VAL A 1 80 ? 3.415 -3.852 -4.568 1.00 91.62 80 VAL A CA 1
ATOM 581 C C . VAL A 1 80 ? 2.755 -4.564 -5.744 1.00 91.62 80 VAL A C 1
ATOM 583 O O . VAL A 1 80 ? 2.029 -3.954 -6.530 1.00 91.62 80 VAL A O 1
ATOM 586 N N . LEU A 1 81 ? 3.036 -5.856 -5.874 1.00 90.00 81 LEU A N 1
ATOM 587 C CA . LEU A 1 81 ? 2.434 -6.745 -6.863 1.00 90.00 81 LEU A CA 1
ATOM 588 C C . LEU A 1 81 ? 1.183 -7.422 -6.318 1.00 90.00 81 LEU A C 1
ATOM 590 O O . LEU A 1 81 ? 0.203 -7.545 -7.046 1.00 90.00 81 LEU A O 1
ATOM 594 N N . ASP A 1 82 ? 1.233 -7.849 -5.056 1.00 89.62 82 ASP A N 1
ATOM 595 C CA . ASP A 1 82 ? 0.153 -8.592 -4.416 1.00 89.62 82 ASP A CA 1
ATOM 596 C C . ASP A 1 82 ? 0.194 -8.458 -2.885 1.00 89.62 82 ASP A C 1
ATOM 598 O O . ASP A 1 82 ? 1.250 -8.176 -2.303 1.00 89.62 82 ASP A O 1
ATOM 602 N N . VAL A 1 83 ? -0.964 -8.654 -2.248 1.00 89.44 83 VAL A N 1
ATOM 603 C CA . VAL A 1 83 ? -1.149 -8.586 -0.792 1.00 89.44 83 VAL A CA 1
ATOM 604 C C . VAL A 1 83 ? -1.729 -9.905 -0.301 1.00 89.44 83 VAL A C 1
ATOM 606 O O . VAL A 1 83 ? -2.902 -10.205 -0.519 1.00 89.44 83 VAL A O 1
ATOM 609 N N . ASP A 1 84 ? -0.922 -10.661 0.435 1.00 89.44 84 ASP A N 1
ATOM 610 C CA . ASP A 1 84 ? -1.324 -11.935 1.009 1.00 89.44 84 ASP A CA 1
ATOM 611 C C . ASP A 1 84 ? -1.813 -11.746 2.451 1.00 89.44 84 ASP A C 1
ATOM 613 O O . ASP A 1 84 ? -1.033 -11.582 3.395 1.00 89.44 84 ASP A O 1
ATOM 617 N N . TYR A 1 85 ? -3.130 -11.771 2.639 1.00 87.19 85 TYR A N 1
ATOM 618 C CA . TYR A 1 85 ? -3.747 -11.630 3.961 1.00 87.19 85 TYR A CA 1
ATOM 619 C C . TYR A 1 85 ? -3.623 -12.889 4.829 1.00 87.19 85 TYR A C 1
ATOM 621 O O . TYR A 1 85 ? -3.641 -12.777 6.057 1.00 87.19 85 TYR A O 1
ATOM 629 N N . ALA A 1 86 ? -3.477 -14.073 4.224 1.00 87.88 86 ALA A N 1
ATOM 630 C CA . ALA A 1 86 ? -3.362 -15.334 4.953 1.00 87.88 86 ALA A CA 1
ATOM 631 C C . ALA A 1 86 ? -1.994 -15.441 5.640 1.00 87.88 86 ALA A C 1
ATOM 633 O O . ALA A 1 86 ? -1.906 -15.785 6.820 1.00 87.88 86 ALA A O 1
ATOM 634 N N . TYR A 1 87 ? -0.935 -15.063 4.925 1.00 85.69 87 TYR A N 1
ATOM 635 C CA . TYR A 1 87 ? 0.443 -15.072 5.415 1.00 85.69 87 TYR A CA 1
ATOM 636 C C . TYR A 1 87 ? 0.932 -13.708 5.908 1.00 85.69 87 TYR A C 1
ATOM 638 O O . TYR A 1 87 ? 2.082 -13.600 6.349 1.00 85.69 87 TYR A O 1
ATOM 646 N N . ARG A 1 88 ? 0.062 -12.689 5.861 1.00 86.06 88 ARG A N 1
ATOM 647 C CA . ARG A 1 88 ? 0.352 -11.296 6.231 1.00 86.06 88 ARG A CA 1
ATOM 648 C C . ARG A 1 88 ? 1.616 -10.807 5.530 1.00 86.06 88 ARG A C 1
ATOM 650 O O . ARG A 1 88 ? 2.584 -10.406 6.177 1.00 86.06 88 ARG A O 1
ATOM 657 N N . GLY A 1 89 ? 1.625 -10.920 4.207 1.00 87.06 89 GLY A N 1
ATOM 658 C CA . GLY A 1 89 ? 2.770 -10.595 3.372 1.00 87.06 89 GLY A CA 1
ATOM 659 C C . GLY A 1 89 ? 2.437 -9.645 2.228 1.00 87.06 89 GLY A C 1
ATOM 660 O O . GLY A 1 89 ? 1.296 -9.567 1.786 1.00 87.06 89 GLY A O 1
ATOM 661 N N . LEU A 1 90 ? 3.448 -8.931 1.741 1.00 88.62 90 LEU A N 1
ATOM 662 C CA . LEU A 1 90 ? 3.396 -8.153 0.508 1.00 88.62 90 LEU A CA 1
ATOM 663 C C . LEU A 1 90 ? 4.467 -8.679 -0.441 1.00 88.62 90 LEU A C 1
ATOM 665 O O . LEU A 1 90 ? 5.626 -8.832 -0.046 1.00 88.62 90 LEU A O 1
ATOM 669 N N . THR A 1 91 ? 4.086 -8.906 -1.691 1.00 89.12 91 THR A N 1
ATOM 670 C CA . THR A 1 91 ? 5.027 -9.247 -2.759 1.00 89.12 91 THR A CA 1
ATOM 671 C C . THR A 1 91 ? 5.412 -7.968 -3.487 1.00 89.12 91 THR A C 1
ATOM 673 O O . THR A 1 91 ? 4.537 -7.260 -3.990 1.00 89.12 91 THR A O 1
ATOM 676 N N . LEU A 1 92 ? 6.707 -7.656 -3.544 1.00 88.94 92 LEU A N 1
ATOM 677 C CA . LEU A 1 92 ? 7.217 -6.445 -4.185 1.00 88.94 92 LEU A CA 1
ATOM 678 C C . LEU A 1 92 ? 7.849 -6.748 -5.547 1.00 88.94 92 LEU A C 1
ATOM 680 O O . LEU A 1 92 ? 8.398 -7.823 -5.775 1.00 88.94 92 LEU A O 1
ATOM 684 N N . HIS A 1 93 ? 7.785 -5.775 -6.454 1.00 84.06 93 HIS A N 1
ATOM 685 C CA . HIS A 1 93 ? 8.463 -5.833 -7.744 1.00 84.06 93 HIS A CA 1
ATOM 686 C C . HIS A 1 93 ? 9.929 -5.411 -7.575 1.00 84.06 93 HIS A C 1
ATOM 688 O O . HIS A 1 93 ? 10.216 -4.221 -7.474 1.00 84.06 93 HIS A O 1
ATOM 694 N N . ASP A 1 94 ? 10.837 -6.385 -7.530 1.00 76.94 94 ASP A N 1
ATOM 695 C CA . ASP A 1 94 ? 12.290 -6.193 -7.433 1.00 76.94 94 ASP A CA 1
ATOM 696 C C . ASP A 1 94 ? 13.007 -7.327 -8.202 1.00 76.94 94 ASP A C 1
ATOM 698 O O . ASP A 1 94 ? 12.460 -8.435 -8.244 1.00 76.94 94 ASP A O 1
ATOM 702 N N . PRO A 1 95 ? 14.195 -7.117 -8.811 1.00 60.75 95 PRO A N 1
ATOM 703 C CA . PRO A 1 95 ? 14.966 -8.186 -9.460 1.00 60.75 95 PRO A CA 1
ATOM 704 C C . PRO A 1 95 ? 15.289 -9.379 -8.546 1.00 60.75 95 PRO A C 1
ATOM 706 O O . PRO A 1 95 ? 15.484 -10.479 -9.058 1.00 60.75 95 PRO A O 1
ATOM 709 N N . ALA A 1 96 ? 15.307 -9.192 -7.222 1.00 64.12 96 ALA A N 1
ATOM 710 C CA . ALA A 1 96 ? 15.475 -10.269 -6.246 1.00 64.12 96 ALA A CA 1
ATOM 711 C C . ALA A 1 96 ? 14.149 -10.802 -5.653 1.00 64.12 96 ALA A C 1
ATOM 713 O O . ALA A 1 96 ? 14.196 -11.663 -4.782 1.00 64.12 96 ALA A O 1
ATOM 714 N N . MET A 1 97 ? 12.978 -10.315 -6.100 1.00 62.41 97 MET A N 1
ATOM 715 C CA . MET A 1 97 ? 11.640 -10.669 -5.581 1.00 62.41 97 MET A CA 1
ATOM 716 C C . MET A 1 97 ? 11.573 -10.618 -4.044 1.00 62.41 97 MET A C 1
ATOM 718 O O . MET A 1 97 ? 11.569 -11.634 -3.350 1.00 62.41 97 MET A O 1
ATOM 722 N N . ILE A 1 98 ? 11.519 -9.404 -3.499 1.00 77.31 98 ILE A N 1
ATOM 723 C CA . ILE A 1 98 ? 11.485 -9.172 -2.052 1.00 77.31 98 ILE A CA 1
ATOM 724 C C . ILE A 1 98 ? 10.074 -9.440 -1.503 1.00 77.31 98 ILE A C 1
ATOM 726 O O . ILE A 1 98 ? 9.084 -8.893 -1.998 1.00 77.31 98 ILE A O 1
ATOM 730 N N . VAL A 1 99 ? 9.985 -10.236 -0.434 1.00 79.69 99 VAL A N 1
ATOM 731 C CA . VAL A 1 99 ? 8.738 -10.492 0.300 1.00 79.69 99 VAL A CA 1
ATOM 732 C C . VAL A 1 99 ? 8.771 -9.737 1.617 1.00 79.69 99 VAL A C 1
ATOM 734 O O . VAL A 1 99 ? 9.647 -9.951 2.448 1.00 79.69 99 VAL A O 1
ATOM 737 N N . VAL A 1 100 ? 7.786 -8.884 1.861 1.00 83.38 100 VAL A N 1
ATOM 738 C CA . VAL A 1 100 ? 7.639 -8.200 3.148 1.00 83.38 100 VAL A CA 1
ATOM 739 C C . VAL A 1 100 ? 6.645 -8.973 3.998 1.00 83.38 100 VAL A C 1
ATOM 741 O O . VAL A 1 100 ? 5.570 -9.309 3.525 1.00 83.38 100 VAL A O 1
ATOM 744 N N . ARG A 1 101 ? 6.983 -9.269 5.250 1.00 85.06 101 ARG A N 1
ATOM 745 C CA . ARG A 1 101 ? 6.107 -9.917 6.230 1.00 85.06 101 ARG A CA 1
ATOM 746 C C . ARG A 1 101 ? 5.694 -8.935 7.305 1.00 85.06 101 ARG A C 1
ATOM 748 O O . ARG A 1 101 ? 6.480 -8.098 7.735 1.00 85.06 101 ARG A O 1
ATOM 755 N N . ILE A 1 102 ? 4.450 -9.051 7.741 1.00 82.75 102 ILE A N 1
ATOM 756 C CA . ILE A 1 102 ? 3.806 -8.065 8.594 1.00 82.75 102 ILE A CA 1
ATOM 757 C C . ILE A 1 102 ? 3.296 -8.778 9.844 1.00 82.75 102 ILE A C 1
ATOM 759 O O . ILE A 1 102 ? 2.351 -9.567 9.808 1.00 82.75 102 ILE A O 1
ATOM 763 N N . ASN A 1 103 ? 3.965 -8.526 10.968 1.00 77.44 103 ASN A N 1
ATOM 764 C CA . ASN A 1 103 ? 3.549 -8.981 12.292 1.00 77.44 103 ASN A CA 1
ATOM 765 C C . ASN A 1 103 ? 2.800 -7.851 13.014 1.00 77.44 103 ASN A C 1
ATOM 767 O O . ASN A 1 103 ? 2.889 -6.708 12.600 1.00 77.44 103 ASN A O 1
ATOM 771 N N . SER A 1 104 ? 2.101 -8.127 14.116 1.00 66.19 104 SER A N 1
ATOM 772 C CA . SER A 1 104 ? 1.287 -7.144 14.850 1.00 66.19 104 SER A CA 1
ATOM 773 C C . SER A 1 104 ? 2.030 -5.883 15.332 1.00 66.19 104 SER A C 1
ATOM 775 O O . SER A 1 104 ? 1.367 -4.936 15.739 1.00 66.19 104 SER A O 1
ATOM 777 N N . GLN A 1 105 ? 3.367 -5.848 15.308 1.00 67.25 105 GLN A N 1
ATOM 778 C CA . GLN A 1 105 ? 4.165 -4.675 15.702 1.00 67.25 105 GLN A CA 1
ATOM 779 C C . GLN A 1 105 ? 5.304 -4.310 14.737 1.00 67.25 105 GLN A C 1
ATOM 781 O O . GLN A 1 105 ? 5.893 -3.249 14.904 1.00 67.25 105 GLN A O 1
ATOM 786 N N . HIS A 1 106 ? 5.646 -5.159 13.760 1.00 72.56 106 HIS A N 1
ATOM 787 C CA . HIS A 1 106 ? 6.839 -4.959 12.930 1.00 72.56 106 HIS A CA 1
ATOM 788 C C . HIS A 1 106 ? 6.631 -5.418 11.486 1.00 72.56 106 HIS A C 1
ATOM 790 O O . HIS A 1 106 ? 5.903 -6.376 11.213 1.00 72.56 106 HIS A O 1
ATOM 796 N N . VAL A 1 107 ? 7.332 -4.740 10.578 1.00 75.69 107 VAL A N 1
ATOM 797 C CA . VAL A 1 107 ? 7.426 -5.059 9.153 1.00 75.69 107 VAL A CA 1
ATOM 798 C C . VAL A 1 107 ? 8.817 -5.640 8.903 1.00 75.69 107 VAL A C 1
ATOM 800 O O . VAL A 1 107 ? 9.822 -4.976 9.149 1.00 75.69 107 VAL A O 1
ATOM 803 N N . THR A 1 108 ? 8.890 -6.891 8.461 1.00 77.62 108 THR A N 1
ATOM 804 C CA . THR A 1 108 ? 10.142 -7.617 8.215 1.00 77.62 108 THR A CA 1
ATOM 805 C C . THR A 1 108 ? 10.331 -7.821 6.724 1.00 77.62 108 THR A C 1
ATOM 807 O O . THR A 1 108 ? 9.420 -8.268 6.037 1.00 77.62 108 THR A O 1
ATOM 810 N N . VAL A 1 109 ? 11.521 -7.530 6.217 1.00 77.06 109 VAL A N 1
ATOM 811 C CA . VAL A 1 109 ? 11.853 -7.727 4.805 1.00 77.06 109 VAL A CA 1
ATOM 812 C C . VAL A 1 109 ? 12.568 -9.067 4.654 1.00 77.06 109 VAL A C 1
ATOM 814 O O . VAL A 1 109 ? 13.560 -9.317 5.334 1.00 77.06 109 VAL A O 1
ATOM 817 N N . PHE A 1 110 ? 12.052 -9.936 3.790 1.00 74.31 110 PHE A N 1
ATOM 818 C CA . PHE A 1 110 ? 12.640 -11.226 3.453 1.00 74.31 110 PHE A CA 1
ATOM 819 C C . PHE A 1 110 ? 13.149 -11.191 2.014 1.00 74.31 110 PHE A C 1
ATOM 821 O O . PHE A 1 110 ? 12.400 -10.900 1.080 1.00 74.31 110 PHE A O 1
ATOM 828 N N . ILE A 1 111 ? 14.431 -11.499 1.850 1.00 68.12 111 ILE A N 1
ATOM 829 C CA . ILE A 1 111 ? 15.080 -11.637 0.550 1.00 68.12 111 ILE A CA 1
ATOM 830 C C . ILE A 1 111 ? 15.305 -13.139 0.363 1.00 68.12 111 ILE A C 1
ATOM 832 O O . ILE A 1 111 ? 16.043 -13.712 1.173 1.00 68.12 111 ILE A O 1
ATOM 836 N N . PRO A 1 112 ? 14.660 -13.799 -0.617 1.00 60.97 112 PRO A N 1
ATOM 837 C CA . PRO A 1 112 ? 14.958 -15.195 -0.903 1.00 60.97 112 PRO A CA 1
ATOM 838 C C . PRO A 1 112 ? 16.439 -15.289 -1.299 1.00 60.97 112 PRO A C 1
ATOM 840 O O . PRO A 1 112 ? 16.870 -14.632 -2.244 1.00 60.97 112 PRO A O 1
ATOM 843 N N . GLN A 1 113 ? 17.223 -16.011 -0.495 1.00 59.53 113 GLN A N 1
ATOM 844 C CA . GLN A 1 113 ? 18.614 -16.355 -0.804 1.00 59.53 113 GLN A CA 1
ATOM 845 C C . GLN A 1 113 ? 18.643 -17.482 -1.835 1.00 59.53 113 GLN A C 1
ATOM 847 O O . GLN A 1 113 ? 17.801 -18.402 -1.699 1.00 59.53 113 GLN A O 1
#

Radius of gyration: 26.88 Å; chains: 1; bounding box: 46×88×40 Å

Foldseek 3Di:
DDDDDDPPVVVPPPPPDDPPPPPPPPPPPPVPQQWDAQQPAIAHECEHQDPPHHDPQRPPQWHHDPSWIWGDDPVGIWTWPYADPPQQWTFTDDPQTWIWHDDPHDIDIDGDD

Secondary structure (DSSP, 8-state):
------SSTTSSGGGS-----------------S-EEETTEEE-TT--SSTT-S-GGGTTSEEEETTEEEEEETTEEEEEEEEETTTTEEEE--TT--EEEE-SS-EEEE---

Sequence (113 aa):
MALLRPRLAAALLALCACAMAAPAAGANVSITTCRSFCGNITVDYPFALHAGCGHAGFRDLLYCIDRTLMLHLPSGSYRVLDVDYAYRGLTLHDPAMIVVRINSQHVTVFIPQ

pLDDT: mean 74.85, std 16.21, range [41.75, 93.44]

InterPro domains:
  IPR025287 Wall-associated receptor kinase, galacturonan-binding domain [PF13947] (34-93)